Protein AF-A0A420TUE7-F1 (afdb_monomer)

Solvent-accessible surface area (backbone atoms only — not comparable to full-atom values): 9756 Å² total; per-residue (Å²): 129,81,58,68,68,64,50,58,63,51,54,77,46,73,88,48,86,61,52,74,48,80,44,69,58,71,71,56,60,65,50,55,80,76,44,85,92,69,89,77,83,68,47,74,48,80,44,64,56,75,90,49,35,54,60,53,35,47,59,29,46,78,71,77,43,79,91,75,79,46,69,68,76,64,91,94,63,83,37,68,61,58,79,58,90,77,56,94,92,49,82,73,63,50,49,92,51,47,53,51,50,73,68,56,46,51,53,46,53,50,49,54,50,50,50,53,52,52,53,56,58,74,76,63,71,80,94,65,83,88,74,80,85,84,76,82,62,80,83,75,72,72,78,78,81,81,131

pLDDT: mean 78.37, std 16.0, range [39.16, 94.88]

Nearest PDB structures (foldseek):
  6yc7-assembly1_B  TM=4.422E-01  e=2.304E+00  Corynebacterium glutamicum
  2xul-assembly2_F  TM=3.552E-01  e=5.311E+00  Synechococcus elongatus PCC 7942 = FACHB-805

Radius of gyration: 21.63 Å; Cα contacts (8 Å, |Δi|>4): 102; chains: 1; bounding box: 33×36×70 Å

Sequence (147 aa):
MIDLITAEKLDILDKTAIFTKAVVEARVLRQLSRTAKRSFEISVNIYGRELDARDIGQQLSDVGAFLQHPFYLEDGVEYLNPQFFHLEDRPRYMTHLVGMDDSKFQAKNFSDAVEATLASLDHGMPALAIDDLDIIVTDDLITPLRE

Mean predicted aligned error: 12.94 Å

Foldseek 3Di:
DPDPLVVVLCVLCVPPPKDKDKADDPVVVVVPVVDPDDDDDIDIDIDDDPVCQLVNQVSSVVSVHADDAALDDDPPDWDAGNVDDDDPPDDRTPRVCHNDDPVRVVVVVVVVVVVVVVVVVVPDDPDDDDDDDPPDDPVPPDPDDDD

Structure (mmCIF, N/CA/C/O backbone):
data_AF-A0A420TUE7-F1
#
_entry.id   AF-A0A420TUE7-F1
#
loop_
_atom_site.group_PDB
_atom_site.id
_atom_site.type_symbol
_atom_site.label_atom_id
_atom_site.label_alt_id
_atom_site.label_comp_id
_atom_site.label_asym_id
_atom_site.label_entity_id
_atom_site.label_seq_id
_atom_site.pdbx_PDB_ins_code
_atom_site.Cartn_x
_atom_site.Cartn_y
_atom_site.Cartn_z
_atom_site.occupancy
_atom_site.B_iso_or_equiv
_atom_site.auth_seq_id
_atom_site.auth_comp_id
_atom_site.auth_asym_id
_atom_site.auth_atom_id
_atom_site.pdbx_PDB_model_num
ATOM 1 N N . MET A 1 1 ? -9.391 -5.746 18.065 1.00 68.00 1 MET A N 1
ATOM 2 C CA . MET A 1 1 ? -9.071 -6.941 17.265 1.00 68.00 1 MET A CA 1
ATOM 3 C C . MET A 1 1 ? -9.308 -6.552 15.822 1.00 68.00 1 MET A C 1
ATOM 5 O O . MET A 1 1 ? -10.349 -5.952 15.571 1.00 68.00 1 MET A O 1
ATOM 9 N N . ILE A 1 2 ? -8.323 -6.770 14.949 1.00 83.44 2 ILE A N 1
ATOM 10 C CA . ILE A 1 2 ? -8.500 -6.642 13.496 1.00 83.44 2 ILE A CA 1
ATOM 11 C C . ILE A 1 2 ? -9.544 -7.670 13.038 1.00 83.44 2 ILE A C 1
ATOM 13 O O . ILE A 1 2 ? -9.759 -8.668 13.732 1.00 83.44 2 ILE A O 1
ATOM 17 N N . ASP A 1 3 ? -10.260 -7.392 11.954 1.00 88.56 3 ASP A N 1
ATOM 18 C CA . ASP A 1 3 ? -11.230 -8.345 11.430 1.00 88.56 3 ASP A CA 1
ATOM 19 C C . ASP A 1 3 ? -10.532 -9.635 10.964 1.00 88.56 3 ASP A C 1
ATOM 21 O O . ASP 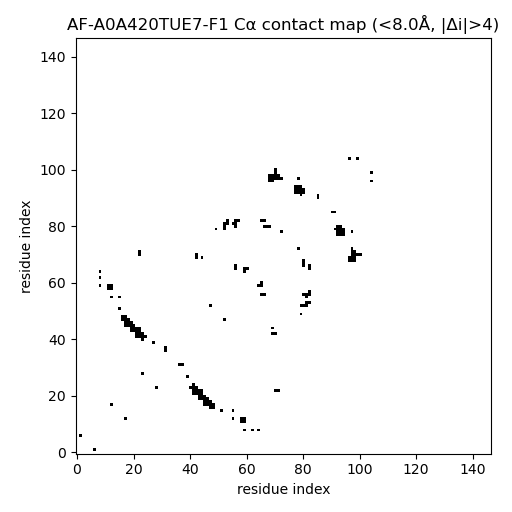A 1 3 ? -9.358 -9.635 10.588 1.00 88.56 3 ASP A O 1
ATOM 25 N N . LEU A 1 4 ? -11.263 -10.749 11.033 1.00 89.38 4 LEU A N 1
ATOM 26 C CA . LEU A 1 4 ? -10.717 -12.073 10.739 1.00 89.38 4 LEU A CA 1
ATOM 27 C C . LEU A 1 4 ? -10.220 -12.179 9.290 1.00 89.38 4 LEU A C 1
ATOM 29 O O . LEU A 1 4 ? -9.195 -12.803 9.052 1.00 89.38 4 LEU A O 1
ATOM 33 N N . ILE A 1 5 ? -10.900 -11.517 8.349 1.00 89.06 5 ILE A N 1
ATOM 34 C CA . ILE A 1 5 ? -10.568 -11.581 6.922 1.00 89.06 5 ILE A CA 1
ATOM 35 C C . ILE A 1 5 ? -9.207 -10.927 6.676 1.00 89.06 5 ILE A C 1
ATOM 37 O O . ILE A 1 5 ? -8.355 -11.500 5.998 1.00 89.06 5 ILE A O 1
ATOM 41 N N . THR A 1 6 ? -8.970 -9.742 7.242 1.00 89.44 6 THR A N 1
ATOM 42 C CA . THR A 1 6 ? -7.670 -9.077 7.109 1.00 89.44 6 THR A CA 1
ATOM 43 C C . THR A 1 6 ? -6.568 -9.853 7.829 1.00 89.44 6 THR A C 1
ATOM 45 O O . THR A 1 6 ? -5.456 -9.934 7.314 1.00 89.44 6 THR A O 1
ATOM 48 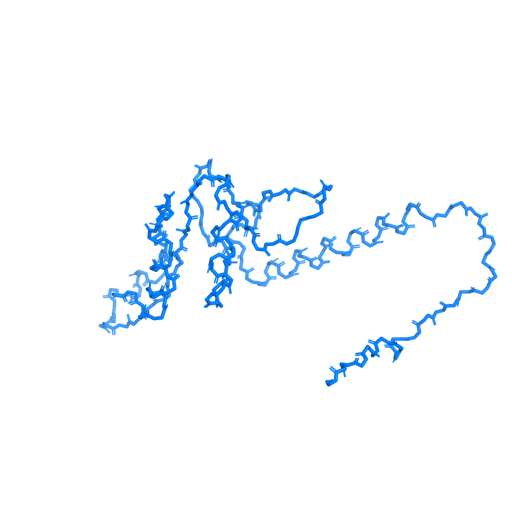N N . ALA A 1 7 ? -6.857 -10.468 8.980 1.00 90.75 7 ALA A N 1
ATOM 49 C CA . ALA A 1 7 ? -5.885 -11.306 9.684 1.00 90.75 7 ALA A CA 1
ATOM 50 C C . ALA A 1 7 ? -5.467 -12.536 8.857 1.00 90.75 7 ALA A C 1
ATOM 52 O O . ALA A 1 7 ? -4.274 -12.767 8.685 1.00 90.75 7 ALA A O 1
ATOM 53 N N . GLU A 1 8 ? -6.426 -13.271 8.288 1.00 91.38 8 GLU A N 1
ATOM 54 C CA . GLU A 1 8 ? -6.163 -14.429 7.416 1.00 91.38 8 GLU A CA 1
ATOM 55 C C . GLU A 1 8 ? -5.343 -14.038 6.180 1.00 91.38 8 GLU A C 1
ATOM 57 O O . GLU A 1 8 ? -4.411 -14.742 5.795 1.00 91.38 8 GLU A O 1
ATOM 62 N N . LYS A 1 9 ? -5.634 -12.876 5.584 1.00 91.00 9 LYS A N 1
ATOM 63 C CA . LYS A 1 9 ? -4.868 -12.350 4.443 1.00 91.00 9 LYS A CA 1
ATOM 64 C C . LYS A 1 9 ? -3.444 -11.933 4.799 1.00 91.00 9 LYS A C 1
ATOM 66 O O . LYS A 1 9 ? -2.605 -11.899 3.909 1.00 91.00 9 LYS A O 1
ATOM 71 N N . LEU A 1 10 ? -3.161 -11.583 6.052 1.00 90.88 10 LEU A N 1
ATOM 72 C CA . LEU A 1 10 ? -1.806 -11.247 6.500 1.00 90.88 10 LEU A CA 1
ATOM 73 C C . LEU A 1 10 ? -1.005 -12.489 6.910 1.00 90.88 10 LEU A C 1
ATOM 75 O O . LEU A 1 10 ? 0.216 -12.476 6.778 1.00 90.88 10 LEU A O 1
ATOM 79 N N . ASP A 1 11 ? -1.673 -13.558 7.348 1.00 92.56 11 ASP A N 1
ATOM 80 C CA . ASP A 1 11 ? -1.043 -14.817 7.782 1.00 92.56 11 ASP A CA 1
ATOM 81 C C . ASP A 1 11 ? -0.214 -15.481 6.671 1.00 92.56 11 ASP A C 1
ATOM 83 O O . ASP A 1 11 ? 0.838 -16.067 6.915 1.00 92.56 11 ASP A O 1
ATOM 87 N N . ILE A 1 12 ? -0.617 -15.294 5.412 1.00 91.88 12 ILE A N 1
ATOM 88 C CA . ILE A 1 12 ? 0.135 -15.776 4.244 1.00 91.88 12 ILE A CA 1
ATOM 89 C C . ILE A 1 12 ? 1.567 -15.225 4.180 1.00 91.88 12 ILE A C 1
ATOM 91 O O . ILE A 1 12 ? 2.438 -15.863 3.593 1.00 91.88 12 ILE A O 1
ATOM 95 N N . LEU A 1 13 ? 1.826 -14.071 4.806 1.00 91.56 13 LEU A N 1
ATOM 96 C CA . LEU A 1 13 ? 3.136 -13.426 4.825 1.00 91.56 13 LEU A CA 1
ATOM 97 C C . LEU A 1 13 ? 4.027 -13.885 5.987 1.00 91.56 13 LEU A C 1
ATOM 99 O O . LEU A 1 13 ? 5.171 -13.441 6.047 1.00 91.56 13 LEU A O 1
ATOM 103 N N . ASP A 1 14 ? 3.573 -14.788 6.864 1.00 86.00 14 ASP A N 1
ATOM 104 C CA . ASP A 1 14 ? 4.311 -15.235 8.063 1.00 86.00 14 ASP A CA 1
ATOM 105 C C . ASP A 1 14 ? 5.688 -15.853 7.740 1.00 86.00 14 ASP A C 1
ATOM 107 O O . ASP A 1 14 ? 6.638 -15.779 8.516 1.00 86.00 14 ASP A O 1
ATOM 111 N N . LYS A 1 15 ? 5.841 -16.416 6.535 1.00 83.12 15 LYS A N 1
ATOM 112 C CA . LYS A 1 15 ? 7.114 -16.987 6.058 1.00 83.12 15 LYS A CA 1
ATOM 113 C C . LYS A 1 15 ? 8.066 -15.958 5.448 1.00 83.12 15 LYS A C 1
ATOM 115 O O . LYS A 1 15 ? 9.209 -16.301 5.144 1.00 83.12 15 LYS A O 1
ATOM 120 N N . THR A 1 16 ? 7.612 -1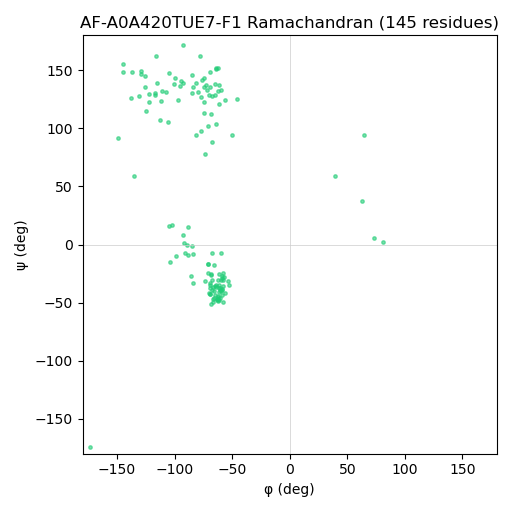4.725 5.245 1.00 87.12 16 THR A N 1
ATOM 121 C CA . THR A 1 16 ? 8.414 -13.640 4.676 1.00 87.12 16 THR A CA 1
ATOM 122 C C . THR A 1 16 ? 8.906 -12.736 5.801 1.00 87.12 16 THR A C 1
ATOM 124 O O . THR A 1 16 ? 8.166 -12.414 6.723 1.00 87.12 16 THR A O 1
ATOM 127 N N . ALA A 1 17 ? 10.164 -12.298 5.734 1.00 89.50 17 ALA A N 1
ATOM 128 C CA . ALA A 1 17 ? 10.736 -11.392 6.727 1.00 89.50 17 ALA A CA 1
ATOM 129 C C . ALA A 1 17 ? 10.176 -9.965 6.561 1.00 89.50 17 ALA A C 1
ATOM 131 O O . ALA A 1 17 ? 10.835 -9.083 6.007 1.00 89.50 17 ALA A O 1
ATOM 132 N N . ILE A 1 18 ? 8.949 -9.755 7.035 1.00 92.12 18 ILE A N 1
ATOM 133 C CA . ILE A 1 18 ? 8.252 -8.470 7.036 1.00 92.12 18 ILE A CA 1
ATOM 134 C C . ILE A 1 18 ? 7.989 -7.984 8.459 1.00 92.12 18 ILE A C 1
ATOM 136 O O . ILE A 1 18 ? 7.989 -8.753 9.420 1.00 92.12 18 ILE A O 1
ATOM 140 N N . PHE A 1 19 ? 7.701 -6.695 8.592 1.00 91.38 19 PHE A N 1
ATOM 141 C CA . PHE A 1 19 ? 7.057 -6.159 9.782 1.00 91.38 19 PHE A CA 1
ATOM 142 C C . PHE A 1 19 ? 5.853 -5.309 9.386 1.00 91.38 19 PHE A C 1
ATOM 144 O O . PHE A 1 19 ? 5.845 -4.652 8.346 1.00 91.38 19 PHE A O 1
ATOM 151 N N . THR A 1 20 ? 4.819 -5.320 10.223 1.00 91.88 20 THR A N 1
ATOM 152 C CA . THR A 1 20 ? 3.584 -4.570 9.977 1.00 91.88 20 THR A CA 1
ATOM 153 C C . THR A 1 20 ? 3.388 -3.485 11.022 1.00 91.88 20 THR A C 1
ATOM 155 O O . THR A 1 20 ? 3.568 -3.739 12.215 1.00 91.88 20 THR A O 1
ATOM 158 N N . LYS A 1 21 ? 2.940 -2.300 10.603 1.00 92.00 21 LYS A N 1
ATOM 159 C CA . LYS A 1 21 ? 2.569 -1.207 11.508 1.00 92.00 21 LYS A CA 1
ATOM 160 C C . LYS A 1 21 ? 1.126 -0.788 11.275 1.00 92.00 21 LYS A C 1
ATOM 162 O O . LYS A 1 21 ? 0.764 -0.381 10.175 1.00 92.00 21 LYS A O 1
ATOM 167 N N . ALA A 1 22 ? 0.317 -0.841 12.329 1.00 91.50 22 ALA A N 1
ATOM 168 C CA . ALA A 1 22 ? -1.030 -0.289 12.302 1.00 91.50 22 ALA A CA 1
ATOM 169 C C . ALA A 1 22 ? -0.986 1.234 12.500 1.00 91.50 22 ALA A C 1
ATOM 171 O O . ALA A 1 22 ? -0.362 1.739 13.435 1.00 91.50 22 ALA A O 1
ATOM 172 N N . VAL A 1 23 ? -1.681 1.956 11.632 1.00 89.75 23 VAL A N 1
ATOM 173 C CA . VAL A 1 23 ? -1.848 3.406 11.658 1.00 89.75 23 VAL A CA 1
ATOM 174 C C . VAL A 1 23 ? -3.326 3.706 11.866 1.00 89.75 23 VAL A C 1
ATOM 176 O O . VAL A 1 23 ? -4.191 3.181 11.165 1.00 89.75 23 VAL A O 1
ATOM 179 N N . VAL A 1 24 ? -3.608 4.574 12.834 1.00 88.81 24 VAL A N 1
ATOM 180 C CA . VAL A 1 24 ? -4.960 5.034 13.155 1.00 88.81 24 VAL A CA 1
ATOM 181 C C . VAL A 1 24 ? -4.973 6.547 13.113 1.00 88.81 24 VAL A C 1
ATOM 183 O O . VAL A 1 24 ? -4.092 7.208 13.662 1.00 88.81 24 VAL A O 1
ATOM 186 N N . GLU A 1 25 ? -5.996 7.110 12.492 1.00 85.44 25 GLU A N 1
ATOM 187 C CA . GLU A 1 25 ? -6.121 8.551 12.408 1.00 85.44 25 GLU A CA 1
ATOM 188 C C . GLU A 1 25 ? -6.518 9.169 13.758 1.00 85.44 25 GLU A C 1
ATOM 190 O O . GLU A 1 25 ? -7.426 8.703 14.450 1.00 85.44 25 GLU A O 1
ATOM 195 N N . ALA A 1 26 ? -5.892 10.288 14.130 1.00 84.38 26 ALA A N 1
ATOM 196 C CA . ALA A 1 26 ? -6.130 10.931 15.425 1.00 84.38 26 ALA A CA 1
ATOM 197 C C . ALA A 1 26 ? -7.602 11.336 15.656 1.00 84.38 26 ALA A C 1
ATOM 199 O O . ALA A 1 26 ? -8.069 11.372 16.800 1.00 84.38 26 ALA A O 1
ATOM 200 N N . ARG A 1 27 ? -8.364 11.632 14.588 1.00 83.12 27 ARG A N 1
ATOM 201 C CA . ARG A 1 27 ? -9.803 11.937 14.696 1.00 83.12 27 ARG A CA 1
ATOM 202 C C . ARG A 1 27 ? -10.611 10.745 15.212 1.00 83.12 27 ARG A C 1
ATOM 204 O O . ARG A 1 27 ? -11.500 10.950 16.035 1.00 83.12 27 ARG A O 1
ATOM 211 N N . VAL A 1 28 ? -10.238 9.530 14.814 1.00 82.75 28 VAL A N 1
ATOM 212 C CA . VAL A 1 28 ? -10.859 8.282 15.268 1.00 82.75 28 VAL A CA 1
ATOM 213 C C . VAL A 1 28 ? -10.600 8.085 16.762 1.00 82.75 28 VAL A C 1
ATOM 215 O O . VAL A 1 28 ? -11.536 7.869 17.528 1.00 82.75 28 VAL A O 1
ATOM 218 N N . LEU A 1 29 ? -9.357 8.285 17.217 1.00 80.62 29 LEU A N 1
ATOM 219 C CA . LEU A 1 29 ? -8.996 8.155 18.637 1.00 80.62 29 LEU A CA 1
ATOM 220 C C . LEU A 1 29 ? -9.803 9.097 19.546 1.00 80.62 29 LEU A C 1
ATOM 222 O O . LEU A 1 29 ? -10.239 8.702 20.628 1.00 80.62 29 LEU A O 1
ATOM 226 N N . ARG A 1 30 ? -10.067 10.330 19.093 1.00 80.06 30 ARG A N 1
ATOM 227 C CA . ARG A 1 30 ? -10.894 11.304 19.832 1.00 80.06 30 ARG A CA 1
ATOM 228 C C . ARG A 1 30 ? -12.371 10.914 19.923 1.00 80.06 30 ARG A C 1
ATOM 230 O O . ARG A 1 30 ? -13.050 11.343 20.852 1.00 80.06 30 ARG A O 1
ATOM 237 N N . GLN A 1 31 ? -12.879 10.139 18.970 1.00 74.81 31 GLN A N 1
ATOM 238 C CA . GLN A 1 31 ? -14.266 9.662 18.964 1.00 74.81 31 GLN A CA 1
ATOM 239 C C . GLN A 1 31 ? -14.432 8.399 19.819 1.00 74.81 31 GLN A C 1
ATOM 241 O O . GLN A 1 31 ? -15.452 8.237 20.491 1.00 74.81 31 GLN A O 1
ATOM 246 N N . LEU A 1 32 ? -13.407 7.545 19.870 1.00 70.56 32 LEU A N 1
ATOM 247 C CA . LEU A 1 32 ? -13.407 6.322 20.678 1.00 70.56 32 LEU A CA 1
ATOM 248 C C . LEU A 1 32 ? -13.523 6.593 22.184 1.00 70.56 32 LEU A C 1
ATOM 250 O O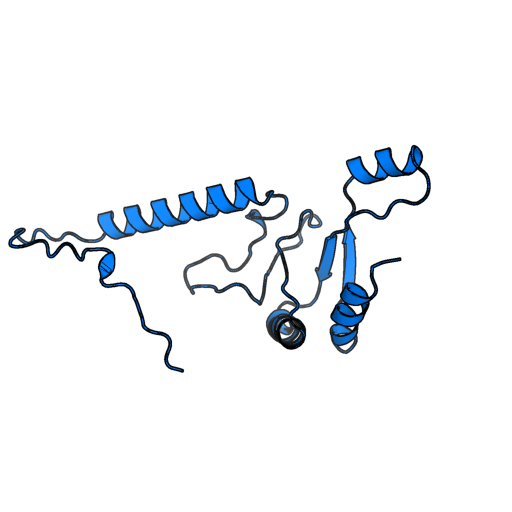 . LEU A 1 32 ? -14.130 5.799 22.896 1.00 70.56 32 LEU A O 1
ATOM 254 N N . SER A 1 33 ? -13.018 7.728 22.678 1.00 64.50 33 SER A N 1
ATOM 255 C CA . SER A 1 33 ? -13.157 8.099 24.095 1.00 64.50 33 SER A CA 1
ATOM 256 C C . SER A 1 33 ? -14.586 8.491 24.499 1.00 64.50 33 SER A C 1
ATOM 258 O O . SER A 1 33 ? -14.897 8.510 25.688 1.00 64.50 33 SER A O 1
ATOM 260 N N . ARG A 1 34 ? -15.465 8.799 23.531 1.00 64.75 34 ARG A N 1
ATOM 261 C CA . ARG A 1 34 ? -16.829 9.309 23.775 1.00 64.75 34 ARG A CA 1
ATOM 262 C C . ARG A 1 34 ? -17.932 8.274 23.569 1.00 64.75 34 ARG A C 1
ATOM 264 O O . ARG A 1 34 ? -19.056 8.504 24.005 1.00 64.75 34 ARG A O 1
ATOM 271 N N . THR A 1 35 ? -17.641 7.153 22.916 1.00 58.81 35 THR A N 1
ATOM 272 C CA . THR A 1 35 ? -18.644 6.140 22.555 1.00 58.81 35 THR A CA 1
ATOM 273 C C . THR A 1 35 ? -18.104 4.741 22.803 1.00 58.81 35 THR A C 1
ATOM 275 O O . THR A 1 35 ? -17.044 4.379 22.303 1.00 58.81 35 THR A O 1
ATOM 278 N N . ALA A 1 36 ? -18.844 3.940 23.572 1.00 62.50 36 ALA A N 1
ATOM 279 C CA . ALA A 1 36 ? -18.482 2.560 23.865 1.00 62.50 36 ALA A CA 1
ATOM 280 C C . ALA A 1 36 ? -18.419 1.693 22.588 1.00 62.50 36 ALA A C 1
ATOM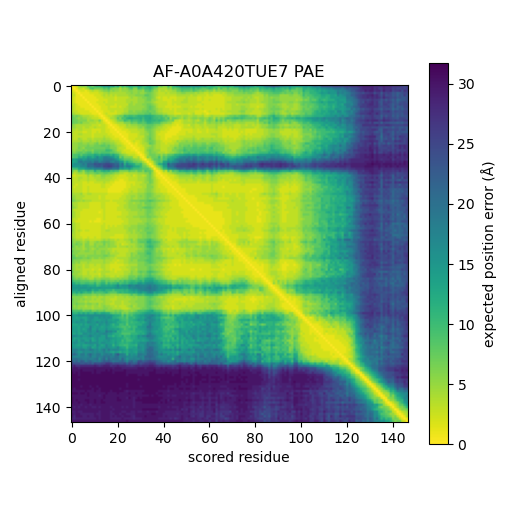 282 O O . ALA A 1 36 ? -19.308 1.764 21.742 1.00 62.50 36 ALA A O 1
ATOM 283 N N . LYS A 1 37 ? -17.374 0.852 22.503 1.00 68.44 37 LYS A N 1
ATOM 284 C CA . LYS A 1 37 ? -17.203 -0.329 21.626 1.00 68.44 37 LYS A CA 1
ATOM 285 C C . LYS A 1 37 ? -17.738 -0.194 20.185 1.00 68.44 37 LYS A C 1
ATOM 287 O O . LYS A 1 37 ? -18.551 -1.009 19.757 1.00 68.44 37 LYS A O 1
ATOM 292 N N . ARG A 1 38 ? -17.251 0.778 19.410 1.00 76.31 38 ARG A N 1
ATOM 293 C CA . ARG A 1 38 ? -17.405 0.761 17.942 1.00 76.31 38 ARG A CA 1
ATOM 294 C C . ARG A 1 38 ? -16.134 0.265 17.262 1.00 76.31 38 ARG A C 1
ATOM 296 O O . ARG A 1 38 ? -15.032 0.553 17.726 1.00 76.31 38 ARG A O 1
ATOM 303 N N . SER A 1 39 ? -16.310 -0.487 16.178 1.00 82.00 39 SER A N 1
ATOM 304 C CA . SER A 1 39 ? -15.242 -0.754 15.220 1.00 82.00 39 SER A CA 1
ATOM 305 C C . SER A 1 39 ? -14.820 0.551 14.552 1.00 82.00 39 SER A C 1
ATOM 307 O O . SER A 1 39 ? -15.604 1.497 14.442 1.00 82.00 39 SER A O 1
ATOM 309 N N . PHE A 1 40 ? -13.565 0.602 14.135 1.00 85.00 40 PHE A N 1
ATOM 310 C CA . PHE A 1 40 ? -13.000 1.733 13.424 1.00 85.00 40 PHE A CA 1
ATOM 311 C C . PHE A 1 40 ? -11.992 1.233 12.400 1.00 85.00 40 PHE A C 1
ATOM 313 O O . PHE A 1 40 ? -11.436 0.144 12.551 1.00 85.00 40 PHE A O 1
ATOM 320 N N . GLU A 1 41 ? -11.781 2.034 11.366 1.00 85.50 41 GLU A N 1
ATOM 321 C CA . GLU A 1 41 ? -10.840 1.724 10.300 1.00 85.50 41 GLU A CA 1
ATOM 322 C C . GLU A 1 41 ? -9.401 1.954 10.761 1.00 85.50 41 GLU A C 1
ATOM 324 O O . GLU A 1 41 ? -9.093 2.906 11.487 1.00 85.50 41 GLU A O 1
ATOM 329 N N . ILE A 1 42 ? -8.521 1.062 10.321 1.00 87.69 42 ILE A N 1
ATOM 330 C CA . ILE A 1 42 ? -7.078 1.153 10.508 1.00 87.69 42 ILE A CA 1
ATOM 331 C C . ILE A 1 42 ? -6.409 0.949 9.154 1.00 87.69 42 ILE A C 1
ATOM 333 O O . ILE A 1 42 ? -6.907 0.188 8.327 1.00 87.69 42 ILE A O 1
ATOM 337 N N . SER A 1 43 ? -5.260 1.582 8.949 1.00 89.50 43 SER A N 1
ATOM 338 C CA . SER A 1 43 ? -4.341 1.200 7.877 1.00 89.50 43 SER A CA 1
ATOM 339 C C . SER A 1 43 ? -3.291 0.266 8.460 1.00 89.50 43 SER A C 1
ATOM 341 O O . SER A 1 43 ? -2.777 0.528 9.546 1.00 89.50 43 SER A O 1
ATOM 343 N N . VAL A 1 44 ? -2.955 -0.815 7.763 1.00 91.50 44 VAL A N 1
ATOM 344 C CA . VAL A 1 44 ? -1.837 -1.691 8.133 1.00 91.50 44 VAL A CA 1
ATOM 345 C C . VAL A 1 44 ? -0.773 -1.555 7.059 1.00 91.50 44 VAL A C 1
ATOM 347 O O . VAL A 1 44 ? -0.938 -2.033 5.941 1.00 91.50 44 VAL A O 1
ATOM 350 N N . ASN A 1 45 ? 0.316 -0.881 7.401 1.00 93.06 45 ASN A N 1
ATOM 351 C CA . ASN A 1 45 ? 1.456 -0.729 6.514 1.00 93.06 45 ASN A CA 1
ATOM 352 C C . ASN A 1 45 ? 2.355 -1.961 6.634 1.00 93.06 45 ASN A C 1
ATOM 354 O O . ASN A 1 45 ? 2.644 -2.401 7.750 1.00 93.06 45 ASN A O 1
ATOM 358 N N . ILE A 1 46 ? 2.820 -2.478 5.499 1.00 93.50 46 ILE A N 1
ATOM 359 C CA . ILE A 1 46 ? 3.746 -3.611 5.420 1.00 93.50 46 ILE A CA 1
ATOM 360 C C . ILE A 1 46 ? 5.116 -3.086 5.011 1.00 93.50 46 ILE A C 1
ATOM 362 O O . ILE A 1 46 ? 5.234 -2.334 4.045 1.00 93.50 46 ILE A O 1
ATOM 366 N N . TYR A 1 47 ? 6.142 -3.498 5.743 1.00 93.06 47 TYR A N 1
ATOM 367 C CA . TYR A 1 47 ? 7.523 -3.111 5.514 1.00 93.06 47 TYR A CA 1
ATOM 368 C C . TYR A 1 47 ? 8.385 -4.360 5.374 1.00 93.06 47 TYR A C 1
ATOM 370 O O . TYR A 1 47 ? 8.167 -5.369 6.046 1.00 93.06 47 TYR A O 1
ATOM 378 N N . GLY A 1 48 ? 9.392 -4.279 4.518 1.00 92.50 48 GLY A N 1
ATOM 379 C CA . GLY A 1 48 ? 10.296 -5.380 4.231 1.00 92.50 48 GLY A CA 1
ATOM 380 C C . GLY A 1 48 ? 11.436 -4.915 3.341 1.00 92.50 48 GLY A C 1
ATOM 381 O O . GLY A 1 48 ? 11.571 -3.724 3.049 1.00 92.50 48 GLY A O 1
ATOM 382 N N . ARG A 1 49 ? 12.271 -5.856 2.906 1.00 93.31 49 ARG A N 1
ATOM 383 C CA . ARG A 1 49 ? 13.326 -5.555 1.937 1.00 93.31 49 ARG A CA 1
ATOM 384 C C . ARG A 1 49 ? 12.702 -5.381 0.561 1.00 93.31 49 ARG A C 1
ATOM 386 O O . ARG A 1 49 ? 11.818 -6.138 0.176 1.00 93.31 49 ARG A O 1
ATOM 393 N N . GLU A 1 50 ? 13.232 -4.447 -0.218 1.00 92.56 50 GLU A N 1
ATOM 394 C CA . GLU A 1 50 ? 12.750 -4.207 -1.580 1.00 92.56 50 GLU A CA 1
ATOM 395 C C . GLU A 1 50 ? 12.838 -5.454 -2.475 1.00 92.56 50 GLU A C 1
ATOM 397 O O . GLU A 1 50 ? 11.949 -5.701 -3.286 1.00 92.56 50 GLU A O 1
ATOM 402 N N . LEU A 1 51 ? 13.880 -6.271 -2.286 1.00 93.19 51 LEU A N 1
ATOM 403 C CA . LEU A 1 51 ? 14.078 -7.527 -3.016 1.00 93.19 51 LEU A CA 1
ATOM 404 C C . LEU A 1 51 ? 12.905 -8.503 -2.842 1.00 93.19 51 LEU A C 1
ATOM 406 O O . LEU A 1 51 ? 12.604 -9.252 -3.765 1.00 93.19 51 LEU A O 1
ATOM 410 N N . ASP A 1 52 ? 12.226 -8.457 -1.693 1.00 93.81 52 ASP A N 1
ATOM 411 C CA . ASP A 1 52 ? 11.098 -9.334 -1.374 1.00 93.81 52 ASP A CA 1
ATOM 412 C C . ASP A 1 52 ? 9.757 -8.738 -1.849 1.00 93.81 52 ASP A C 1
ATOM 414 O O . ASP A 1 52 ? 8.728 -9.412 -1.813 1.00 93.81 52 ASP A O 1
ATOM 418 N N . ALA A 1 53 ? 9.732 -7.476 -2.303 1.00 92.31 53 ALA A N 1
ATOM 419 C CA . ALA A 1 53 ? 8.493 -6.757 -2.594 1.00 92.31 53 ALA A CA 1
ATOM 420 C C . ALA A 1 53 ? 7.648 -7.471 -3.656 1.00 92.31 53 ALA A C 1
ATOM 422 O O . ALA A 1 53 ? 6.439 -7.609 -3.489 1.00 92.31 53 ALA A O 1
ATOM 423 N N . ARG A 1 54 ? 8.275 -7.964 -4.732 1.00 92.00 54 ARG A N 1
ATOM 424 C CA . ARG A 1 54 ? 7.563 -8.674 -5.804 1.00 92.00 54 ARG A CA 1
ATOM 425 C C . ARG A 1 54 ? 6.890 -9.946 -5.287 1.00 92.00 54 ARG A C 1
ATOM 427 O O . ARG A 1 54 ? 5.724 -10.175 -5.595 1.00 92.00 54 ARG A O 1
ATOM 434 N N . ASP A 1 55 ? 7.601 -10.723 -4.478 1.00 93.94 55 ASP A N 1
ATOM 435 C CA . ASP A 1 55 ? 7.094 -11.978 -3.922 1.00 93.94 55 ASP A CA 1
ATOM 436 C C . ASP A 1 55 ? 5.960 -11.719 -2.924 1.00 93.94 55 ASP A C 1
ATOM 438 O O . ASP A 1 55 ? 4.957 -12.428 -2.938 1.00 93.94 55 ASP A O 1
ATOM 442 N N . ILE A 1 56 ? 6.068 -10.666 -2.105 1.00 93.62 56 ILE A N 1
ATOM 443 C CA . ILE A 1 56 ? 4.993 -10.213 -1.206 1.00 93.62 56 ILE A CA 1
ATOM 444 C C . ILE A 1 56 ? 3.756 -9.804 -2.013 1.00 93.62 56 ILE A C 1
ATOM 446 O O . ILE A 1 56 ? 2.642 -10.226 -1.705 1.00 93.62 56 ILE A O 1
ATOM 450 N N . GLY A 1 57 ? 3.948 -9.000 -3.063 1.00 93.69 57 GLY A N 1
ATOM 451 C CA . GLY A 1 57 ? 2.866 -8.568 -3.945 1.00 93.69 57 GLY A CA 1
ATOM 452 C C . GLY A 1 57 ? 2.173 -9.744 -4.630 1.00 93.69 57 GLY A C 1
ATOM 453 O O . GLY A 1 57 ? 0.948 -9.742 -4.745 1.00 93.69 57 GLY A O 1
ATOM 454 N N . GLN A 1 58 ? 2.924 -10.774 -5.026 1.00 94.00 58 GLN A N 1
ATOM 455 C CA . GLN A 1 58 ? 2.358 -11.984 -5.618 1.00 94.00 58 GLN A CA 1
ATOM 456 C C . GLN A 1 58 ? 1.553 -12.787 -4.592 1.00 94.00 58 GLN A C 1
ATOM 458 O O . GLN A 1 58 ? 0.383 -13.065 -4.838 1.00 94.00 58 GLN A O 1
ATOM 463 N N . GLN A 1 59 ? 2.130 -13.074 -3.422 1.00 94.88 59 GLN A N 1
ATOM 464 C CA . GLN A 1 59 ? 1.456 -13.829 -2.359 1.00 94.88 59 GLN A CA 1
ATOM 465 C C . GLN A 1 59 ? 0.131 -13.172 -1.939 1.00 94.88 59 GLN A C 1
ATOM 467 O O . GLN A 1 59 ? -0.879 -13.854 -1.772 1.00 94.88 59 GLN A O 1
ATOM 472 N N . LEU A 1 60 ? 0.106 -11.841 -1.813 1.00 94.50 60 LEU A N 1
ATOM 473 C CA . LEU A 1 60 ? -1.123 -11.098 -1.523 1.00 94.50 60 LEU A CA 1
ATOM 474 C C . LEU A 1 60 ? -2.144 -11.213 -2.664 1.00 94.50 60 LEU A C 1
ATOM 476 O O . LEU A 1 60 ? -3.327 -11.447 -2.410 1.00 94.50 60 LEU A O 1
ATOM 480 N N . SER A 1 61 ? -1.696 -11.099 -3.916 1.00 94.31 61 SER A N 1
ATOM 481 C CA . SER A 1 61 ? -2.569 -11.235 -5.093 1.00 94.31 61 SER A CA 1
ATOM 482 C C . SER A 1 61 ? -3.231 -12.613 -5.162 1.00 94.31 61 SER A C 1
ATOM 484 O O . SER A 1 61 ? -4.418 -12.697 -5.476 1.00 94.31 61 SER A O 1
ATOM 486 N N . ASP A 1 62 ? -2.500 -13.674 -4.805 1.00 94.50 62 ASP A N 1
ATOM 487 C CA . ASP A 1 62 ? -2.982 -15.062 -4.832 1.00 94.50 62 ASP A CA 1
ATOM 488 C C . ASP A 1 62 ? -4.178 -15.293 -3.891 1.00 94.50 62 ASP A C 1
ATOM 490 O O . ASP A 1 62 ? -5.014 -16.161 -4.143 1.00 94.50 62 ASP A O 1
ATOM 494 N N . VAL A 1 63 ? -4.309 -14.478 -2.837 1.00 94.62 63 VAL A N 1
ATOM 495 C CA . VAL A 1 63 ? -5.449 -14.496 -1.901 1.00 94.62 63 VAL A CA 1
ATOM 496 C C . VAL A 1 63 ? -6.424 -13.330 -2.100 1.00 94.62 63 VAL A C 1
ATOM 498 O O . VAL A 1 63 ? -7.245 -13.025 -1.227 1.00 94.62 63 VAL A O 1
ATOM 501 N N . GLY A 1 64 ? -6.350 -12.647 -3.245 1.00 92.88 64 GLY A N 1
ATOM 502 C CA . GLY A 1 64 ? -7.215 -11.509 -3.563 1.00 92.88 64 GLY A CA 1
ATOM 503 C C . GLY A 1 64 ? -7.029 -10.336 -2.595 1.00 92.88 64 GLY A C 1
ATOM 504 O O . GLY A 1 64 ? -8.004 -9.699 -2.176 1.00 9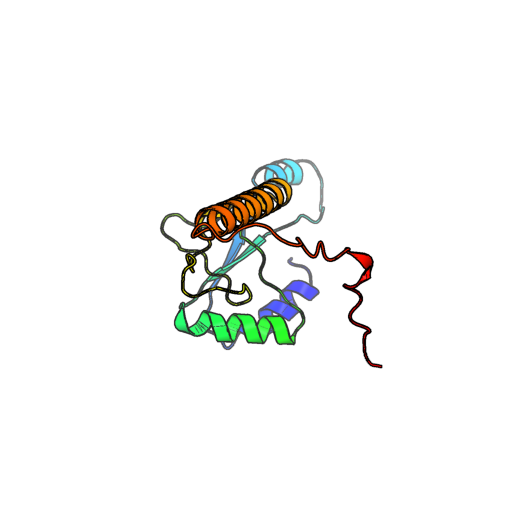2.88 64 GLY A O 1
ATOM 505 N N . ALA A 1 65 ? -5.795 -10.090 -2.161 1.00 92.44 65 ALA A N 1
ATOM 506 C CA . ALA A 1 65 ? -5.402 -8.948 -1.349 1.00 92.44 65 ALA A CA 1
ATOM 507 C C . ALA A 1 65 ? -4.522 -7.995 -2.171 1.00 92.44 65 ALA A C 1
ATOM 509 O O . ALA A 1 65 ? -3.567 -8.406 -2.828 1.00 92.44 65 ALA A O 1
ATOM 510 N N . PHE A 1 66 ? -4.838 -6.702 -2.118 1.00 92.12 66 PHE A N 1
ATOM 511 C CA . PHE A 1 66 ? -4.139 -5.681 -2.894 1.00 92.12 66 PHE A CA 1
ATOM 512 C C . PHE A 1 66 ? -3.736 -4.515 -1.999 1.00 92.12 66 PHE A C 1
ATOM 514 O O . PHE A 1 66 ? -4.567 -3.951 -1.282 1.00 92.12 66 PHE A O 1
ATOM 521 N N . LEU A 1 67 ? -2.455 -4.164 -2.049 1.00 91.19 67 LEU A N 1
ATOM 522 C CA . LEU A 1 67 ? -1.865 -3.063 -1.312 1.00 91.19 67 LEU A CA 1
ATOM 523 C C . LEU A 1 67 ? -2.410 -1.739 -1.838 1.00 91.19 67 LEU A C 1
ATOM 525 O O . LEU A 1 67 ? -2.347 -1.444 -3.031 1.00 91.19 67 LEU A O 1
ATOM 529 N N . GLN A 1 68 ? -2.913 -0.934 -0.910 1.00 87.62 68 GLN A N 1
ATOM 530 C CA . GLN A 1 68 ? -3.334 0.439 -1.158 1.00 87.62 68 GLN A CA 1
ATOM 531 C C . GLN A 1 68 ? -2.186 1.411 -0.861 1.00 87.62 68 GLN A C 1
ATOM 533 O O . GLN A 1 68 ? -1.145 1.026 -0.317 1.00 87.62 68 GLN A O 1
ATOM 538 N N . HIS A 1 69 ? -2.377 2.681 -1.215 1.00 85.50 69 HIS A N 1
ATOM 539 C CA . HIS A 1 69 ? -1.447 3.744 -0.848 1.00 85.50 69 HIS A CA 1
ATOM 540 C C . HIS A 1 69 ? -1.559 4.048 0.662 1.00 85.50 69 HIS A C 1
ATOM 542 O O . HIS A 1 69 ? -2.670 4.166 1.183 1.00 85.50 69 HIS A O 1
ATOM 548 N N . PRO A 1 70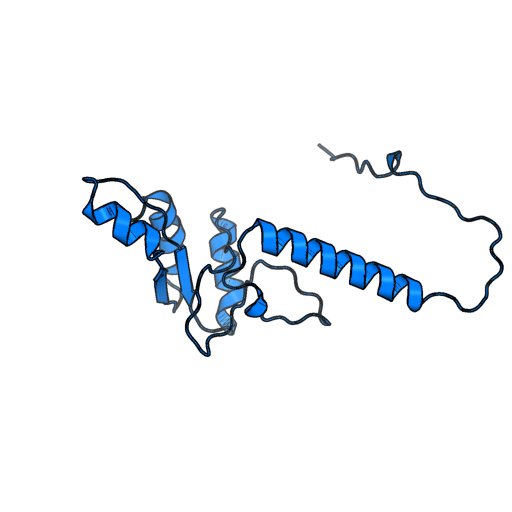 ? -0.439 4.162 1.401 1.00 87.38 70 PRO A N 1
ATOM 549 C CA . PRO A 1 70 ? -0.485 4.448 2.827 1.00 87.38 70 PRO A CA 1
ATOM 550 C C . PRO A 1 70 ? -1.066 5.833 3.120 1.00 87.38 70 PRO A C 1
ATOM 552 O O . PRO A 1 70 ? -0.677 6.832 2.514 1.00 87.38 70 PRO A O 1
ATOM 555 N N . PHE A 1 71 ? -1.915 5.920 4.144 1.00 83.81 71 PHE A N 1
ATOM 556 C CA . PHE A 1 71 ? -2.344 7.211 4.697 1.00 83.81 71 PHE A CA 1
ATOM 557 C C . PHE A 1 71 ? -1.192 7.959 5.390 1.00 83.81 71 PHE A C 1
ATOM 559 O O . PHE A 1 71 ? -1.157 9.185 5.440 1.00 83.81 71 PHE A O 1
ATOM 566 N N . TYR A 1 72 ? -0.244 7.211 5.946 1.00 88.62 72 TYR A N 1
ATOM 567 C CA . TYR A 1 72 ? 0.926 7.733 6.638 1.00 88.62 72 TYR A CA 1
ATOM 568 C C . TYR A 1 72 ? 2.111 6.814 6.379 1.00 88.62 72 TYR A C 1
ATOM 570 O O . TYR A 1 72 ? 1.942 5.597 6.281 1.00 88.62 72 TYR A O 1
ATOM 578 N N . LEU A 1 73 ? 3.302 7.394 6.342 1.00 88.62 73 LEU A N 1
ATOM 579 C CA . LEU A 1 73 ? 4.571 6.692 6.268 1.00 88.62 73 LEU A CA 1
ATOM 580 C C . LEU A 1 73 ? 5.553 7.371 7.229 1.00 88.62 73 LEU A C 1
ATOM 582 O O . LEU A 1 73 ? 5.435 8.566 7.486 1.00 88.62 73 LEU A O 1
ATOM 586 N N . GLU A 1 74 ? 6.478 6.601 7.797 1.00 88.25 74 GLU A N 1
ATOM 587 C CA . GLU A 1 74 ? 7.517 7.154 8.669 1.00 88.25 74 GLU A CA 1
ATOM 588 C C . GLU A 1 74 ? 8.509 7.997 7.863 1.00 88.25 74 GLU A C 1
ATOM 590 O O . GLU A 1 74 ? 8.790 7.699 6.700 1.00 88.25 74 GLU A O 1
ATOM 595 N N . ASP A 1 75 ? 9.057 9.034 8.496 1.00 87.19 75 ASP A N 1
ATOM 596 C CA . ASP A 1 75 ? 10.036 9.908 7.858 1.00 87.19 75 ASP A CA 1
ATOM 597 C C . ASP A 1 75 ? 11.268 9.108 7.410 1.00 87.19 75 ASP A C 1
ATOM 599 O O . ASP A 1 75 ? 11.832 8.318 8.167 1.00 87.19 75 ASP A O 1
ATOM 603 N N . GLY A 1 76 ? 11.696 9.335 6.167 1.00 88.31 76 GLY A N 1
ATOM 604 C CA . GLY A 1 76 ? 12.853 8.658 5.578 1.00 88.31 76 GLY A CA 1
ATOM 605 C C . GLY A 1 76 ? 12.578 7.250 5.046 1.00 88.31 76 GLY A C 1
ATOM 606 O O . GLY A 1 76 ? 13.508 6.618 4.550 1.00 88.31 76 GLY A O 1
ATOM 607 N N . VAL A 1 77 ? 11.336 6.760 5.109 1.00 91.12 77 VAL A N 1
ATOM 608 C CA . VAL A 1 77 ? 10.942 5.505 4.456 1.00 91.12 77 VAL A CA 1
ATOM 609 C C . VAL A 1 77 ? 10.390 5.792 3.062 1.00 91.12 77 VAL A C 1
ATOM 611 O O . VAL A 1 77 ? 9.634 6.741 2.859 1.00 91.12 77 VAL A O 1
ATOM 614 N N . GLU A 1 78 ? 10.749 4.953 2.094 1.00 92.06 78 GLU A N 1
ATOM 615 C CA . GLU A 1 78 ? 10.205 5.008 0.739 1.00 92.06 78 GLU A CA 1
ATOM 616 C C . GLU A 1 78 ? 9.027 4.045 0.584 1.00 92.06 78 GLU A C 1
ATOM 618 O O . GLU A 1 78 ? 9.036 2.929 1.108 1.00 92.06 78 GLU A O 1
ATOM 623 N N . TYR A 1 79 ? 7.995 4.475 -0.142 1.00 92.12 79 TYR A N 1
ATOM 624 C CA . TYR A 1 79 ? 6.856 3.622 -0.463 1.00 92.12 79 TYR A CA 1
ATOM 625 C C . TYR A 1 79 ? 7.025 3.008 -1.849 1.00 92.12 79 TYR A C 1
ATOM 627 O O . TYR A 1 79 ? 7.148 3.718 -2.848 1.00 92.12 79 TYR A O 1
ATOM 635 N N . LEU A 1 80 ? 6.967 1.680 -1.897 1.00 91.94 80 LEU A N 1
ATOM 636 C CA . LEU A 1 80 ? 6.914 0.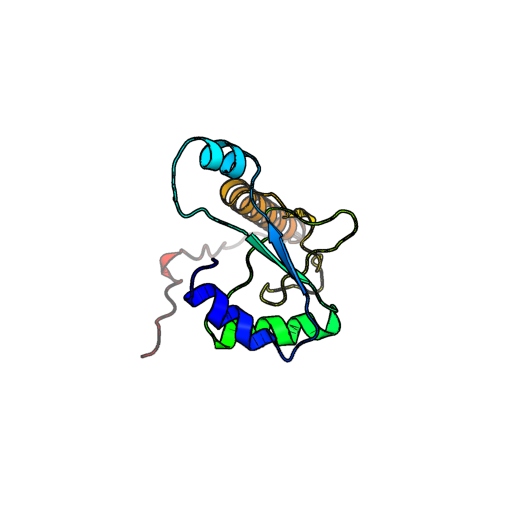886 -3.115 1.00 91.94 80 LEU A CA 1
ATOM 637 C C . LEU A 1 80 ? 5.656 0.019 -3.085 1.00 91.94 80 LEU A C 1
ATOM 639 O O . LEU A 1 80 ? 5.433 -0.710 -2.117 1.00 91.94 80 LEU A O 1
ATOM 643 N N . ASN A 1 81 ? 4.869 0.050 -4.160 1.00 92.50 81 ASN A N 1
ATOM 644 C CA . ASN A 1 81 ? 3.767 -0.886 -4.345 1.00 92.50 81 ASN A CA 1
ATOM 645 C C . ASN A 1 81 ? 4.140 -1.935 -5.406 1.00 92.50 81 ASN A C 1
ATOM 647 O O . ASN A 1 81 ? 4.121 -1.619 -6.594 1.00 92.50 81 ASN A O 1
ATOM 651 N N . PRO A 1 82 ? 4.458 -3.185 -5.028 1.00 91.88 82 PRO A N 1
ATOM 652 C CA . PRO A 1 82 ? 4.864 -4.219 -5.982 1.00 91.88 82 PRO A CA 1
ATOM 653 C C . PRO A 1 82 ? 3.765 -4.636 -6.967 1.00 91.88 82 PRO A C 1
ATOM 655 O O . PRO A 1 82 ? 4.074 -5.247 -7.986 1.00 91.88 82 PRO A O 1
ATOM 658 N N . GLN A 1 83 ? 2.500 -4.328 -6.673 1.00 91.00 83 GLN A N 1
ATOM 659 C CA . GLN A 1 83 ? 1.358 -4.637 -7.538 1.00 91.00 83 GLN A CA 1
ATOM 660 C C . GLN A 1 83 ? 1.048 -3.496 -8.516 1.00 91.00 83 GLN A C 1
ATOM 662 O O . GLN A 1 83 ? 0.202 -3.651 -9.394 1.00 91.00 83 GLN A O 1
ATOM 667 N N . PHE A 1 84 ? 1.721 -2.350 -8.381 1.00 87.75 84 PHE A N 1
ATOM 668 C CA . PHE A 1 84 ? 1.567 -1.242 -9.309 1.00 87.75 84 PHE A CA 1
ATOM 669 C C . PHE A 1 84 ? 2.418 -1.470 -10.560 1.00 87.75 84 PHE A C 1
ATOM 671 O O . PHE A 1 84 ? 3.559 -1.939 -10.493 1.00 87.75 84 PHE A O 1
ATOM 678 N N . PHE A 1 85 ? 1.858 -1.143 -11.721 1.00 84.00 85 PHE A N 1
ATOM 679 C CA . PHE A 1 85 ? 2.581 -1.231 -12.981 1.00 84.00 85 PHE A CA 1
ATOM 680 C C . PHE A 1 85 ? 3.534 -0.040 -13.119 1.00 84.00 85 PHE A C 1
ATOM 682 O O . PHE A 1 85 ? 3.118 1.112 -13.011 1.00 84.00 85 PHE A O 1
ATOM 689 N N . HIS A 1 86 ? 4.809 -0.323 -13.380 1.00 79.69 86 HIS A N 1
ATOM 690 C CA . HIS A 1 86 ? 5.843 0.693 -13.548 1.00 79.69 86 HIS A CA 1
ATOM 691 C C . HIS A 1 86 ? 6.405 0.623 -14.967 1.00 79.69 86 HIS A C 1
ATOM 693 O O . HIS A 1 86 ? 6.813 -0.444 -15.423 1.00 79.69 86 HIS A O 1
ATOM 699 N N . LEU A 1 87 ? 6.444 1.769 -15.643 1.00 76.94 87 LEU A N 1
ATOM 700 C CA . LEU A 1 87 ? 7.213 1.958 -16.873 1.00 76.94 87 LEU A CA 1
ATOM 701 C C . LEU A 1 87 ? 8.656 2.317 -16.499 1.00 76.94 87 LEU A C 1
ATOM 703 O O . LEU A 1 87 ? 8.858 3.006 -15.500 1.00 76.94 87 LEU A O 1
ATOM 707 N N . GLU A 1 88 ? 9.639 1.886 -17.294 1.00 75.50 88 GLU A N 1
ATOM 708 C CA . GLU A 1 88 ? 11.073 2.078 -16.995 1.00 75.50 88 GLU A CA 1
ATOM 709 C C . GLU A 1 88 ? 11.461 3.557 -16.796 1.00 75.50 88 GLU A C 1
ATOM 711 O O . GLU A 1 88 ? 12.343 3.857 -15.995 1.00 75.50 88 GLU A O 1
ATOM 716 N N . ASP A 1 89 ? 10.732 4.484 -17.426 1.00 74.62 89 ASP A N 1
ATOM 717 C CA . ASP A 1 89 ? 10.993 5.929 -17.369 1.00 74.62 89 ASP A CA 1
ATOM 718 C C . ASP A 1 89 ? 10.240 6.667 -16.242 1.00 74.62 89 ASP A C 1
ATOM 720 O O . ASP A 1 89 ? 10.324 7.893 -16.124 1.00 74.62 89 ASP A O 1
ATOM 724 N N . ARG A 1 90 ? 9.453 5.960 -15.418 1.00 70.06 90 ARG A N 1
ATOM 725 C CA . ARG A 1 90 ? 8.654 6.558 -14.333 1.00 70.06 90 ARG A CA 1
ATOM 726 C C . ARG A 1 90 ? 9.294 6.288 -12.963 1.00 70.06 90 ARG A C 1
ATOM 728 O O . ARG A 1 90 ? 9.873 5.222 -12.753 1.00 70.06 90 ARG A O 1
ATOM 735 N N . PRO A 1 91 ? 9.154 7.210 -11.988 1.00 75.81 91 PRO A N 1
ATOM 736 C CA . PRO A 1 91 ? 9.619 6.971 -10.626 1.00 75.81 91 PRO A CA 1
ATOM 737 C C . PRO A 1 91 ? 8.989 5.704 -10.042 1.00 75.81 91 PRO A C 1
ATOM 739 O O . PRO A 1 91 ? 7.767 5.577 -9.984 1.00 75.81 91 PRO A O 1
ATOM 742 N N . ARG A 1 92 ? 9.837 4.777 -9.590 1.00 84.88 92 ARG A N 1
ATOM 743 C CA . ARG A 1 92 ? 9.407 3.509 -8.987 1.00 84.88 92 ARG A CA 1
ATOM 744 C C . ARG A 1 92 ? 8.847 3.691 -7.575 1.00 84.88 92 ARG A C 1
ATOM 746 O O . ARG A 1 92 ? 7.957 2.960 -7.156 1.00 84.88 92 ARG A O 1
ATOM 753 N N . TYR A 1 93 ? 9.362 4.675 -6.841 1.00 89.94 93 TYR A N 1
ATOM 754 C CA . TYR A 1 93 ? 8.857 5.002 -5.515 1.00 89.94 93 TYR A CA 1
ATOM 755 C C . TYR A 1 93 ? 7.666 5.952 -5.602 1.00 89.94 93 TYR A C 1
ATOM 757 O O . TYR A 1 93 ? 7.693 7.013 -6.230 1.00 89.94 93 TYR A O 1
ATOM 765 N N . MET A 1 94 ? 6.618 5.566 -4.893 1.00 88.06 94 MET A N 1
ATOM 766 C CA . MET A 1 94 ? 5.311 6.205 -4.866 1.00 88.06 94 MET A CA 1
ATOM 767 C C . MET A 1 94 ? 5.118 7.046 -3.596 1.00 88.06 94 MET A C 1
ATOM 769 O O . MET A 1 94 ? 3.997 7.412 -3.254 1.00 88.06 94 MET A O 1
ATOM 773 N N . THR A 1 95 ? 6.201 7.381 -2.885 1.00 89.75 95 THR A N 1
ATOM 774 C CA . THR A 1 95 ? 6.180 8.126 -1.609 1.00 89.75 95 THR A CA 1
ATOM 775 C C . THR A 1 95 ? 5.402 9.439 -1.697 1.00 89.75 95 THR A C 1
ATOM 777 O O . THR A 1 95 ? 4.737 9.839 -0.748 1.00 89.75 95 THR A O 1
ATOM 780 N N . HIS A 1 96 ? 5.407 10.081 -2.865 1.00 84.19 96 HIS A N 1
ATOM 781 C CA . HIS A 1 96 ? 4.672 11.317 -3.125 1.00 84.19 96 HIS A CA 1
ATOM 782 C C . HIS A 1 96 ? 3.136 11.164 -3.112 1.00 84.19 96 HIS A C 1
ATOM 784 O O . HIS A 1 96 ? 2.440 12.170 -3.240 1.00 84.19 96 HIS A O 1
ATOM 790 N N . LEU A 1 97 ? 2.611 9.938 -3.022 1.00 83.38 97 LEU A N 1
ATOM 791 C CA . LEU A 1 97 ? 1.178 9.628 -2.936 1.00 83.38 97 LEU A CA 1
ATOM 792 C C . LEU A 1 97 ? 0.710 9.372 -1.499 1.00 83.38 97 LEU A C 1
ATOM 794 O O . LEU A 1 97 ? -0.490 9.276 -1.251 1.00 83.38 97 LEU A O 1
ATOM 798 N N . VAL A 1 98 ? 1.636 9.262 -0.544 1.00 87.38 98 VAL A N 1
ATOM 799 C CA . VAL A 1 98 ? 1.302 9.011 0.862 1.00 87.38 98 VAL A CA 1
ATOM 800 C C . VAL A 1 98 ? 0.476 10.169 1.419 1.00 87.38 98 VAL A C 1
ATOM 802 O O . VAL A 1 98 ? 0.822 11.339 1.250 1.00 87.38 98 VAL A O 1
ATOM 805 N N . GLY A 1 99 ? -0.623 9.841 2.098 1.00 82.38 99 GLY A N 1
ATOM 806 C CA . GLY A 1 99 ? -1.519 10.830 2.706 1.00 82.38 99 GLY A CA 1
ATOM 807 C C . GLY A 1 99 ? -2.387 11.612 1.715 1.00 82.38 99 GLY A C 1
ATOM 808 O O . GLY A 1 99 ? -3.113 12.522 2.131 1.00 82.38 99 GLY A O 1
ATOM 809 N N . MET A 1 100 ? -2.354 11.271 0.423 1.00 79.25 100 MET A N 1
ATOM 810 C CA . MET A 1 100 ? -3.416 11.680 -0.493 1.00 79.25 100 MET A CA 1
ATOM 811 C C . MET A 1 100 ? -4.686 10.913 -0.137 1.00 79.25 100 MET A C 1
ATOM 813 O O . MET A 1 100 ? -4.645 9.721 0.137 1.00 79.25 100 MET A O 1
ATOM 817 N N . ASP A 1 101 ? -5.813 11.616 -0.101 1.00 72.81 101 ASP A N 1
ATOM 818 C CA . ASP A 1 101 ? -7.113 10.953 -0.114 1.00 72.81 101 ASP A CA 1
ATOM 819 C C . ASP A 1 101 ? -7.445 10.505 -1.549 1.00 72.81 101 ASP A C 1
ATOM 821 O O . ASP A 1 101 ? -6.862 11.015 -2.512 1.00 72.81 101 ASP A O 1
ATOM 825 N N . ASP A 1 102 ? -8.401 9.585 -1.703 1.00 68.31 102 ASP A N 1
ATOM 826 C CA . ASP A 1 102 ? -8.796 9.042 -3.012 1.00 68.31 102 ASP A CA 1
ATOM 827 C C . ASP A 1 102 ? -9.146 10.138 -4.030 1.00 68.31 102 ASP A C 1
ATOM 829 O O . ASP A 1 102 ? -8.845 10.011 -5.216 1.00 68.31 102 ASP A O 1
ATOM 833 N N . SER A 1 103 ? -9.738 11.249 -3.574 1.00 71.62 103 SER A N 1
ATOM 834 C CA . SER A 1 103 ? -10.124 12.360 -4.449 1.00 71.62 103 SER A CA 1
ATOM 835 C C . SER A 1 103 ? -8.909 13.106 -5.003 1.00 71.62 103 SER A C 1
ATOM 837 O O . SER A 1 103 ? -8.843 13.393 -6.200 1.00 71.62 103 SER A O 1
ATOM 839 N N . LYS A 1 104 ? -7.905 13.362 -4.159 1.00 73.94 104 LYS A N 1
ATOM 840 C CA . LYS A 1 104 ? -6.630 13.967 -4.563 1.00 73.94 104 LYS A CA 1
ATOM 841 C C . LYS A 1 104 ? -5.809 13.017 -5.418 1.00 73.94 104 LYS A C 1
ATOM 843 O O . LYS A 1 104 ? -5.182 13.473 -6.371 1.00 73.94 104 LYS A O 1
ATOM 848 N N . PHE A 1 105 ? -5.832 11.724 -5.106 1.00 70.94 105 PHE A N 1
ATOM 849 C CA . PHE A 1 105 ? -5.150 10.708 -5.898 1.00 70.94 105 PHE A CA 1
ATOM 850 C C . PHE A 1 105 ? -5.718 10.642 -7.320 1.00 70.94 105 PHE A C 1
ATOM 852 O O . PHE A 1 105 ? -4.965 10.723 -8.289 1.00 70.94 105 PHE A O 1
ATOM 859 N N . GLN A 1 106 ? -7.046 10.586 -7.460 1.00 72.00 106 GLN A N 1
ATOM 860 C CA . GLN A 1 106 ? -7.708 10.591 -8.767 1.00 72.00 106 GLN A CA 1
ATOM 861 C C . GLN A 1 106 ? -7.444 11.881 -9.547 1.00 72.00 106 GLN A C 1
ATOM 863 O O . GLN A 1 106 ? -7.103 11.817 -10.727 1.00 72.00 106 GLN A O 1
ATOM 868 N N . ALA A 1 107 ? -7.551 13.043 -8.896 1.00 75.25 107 ALA A N 1
ATOM 869 C CA . ALA A 1 107 ? -7.277 14.328 -9.535 1.00 75.25 107 ALA A CA 1
ATOM 870 C C . ALA A 1 107 ? -5.825 14.427 -10.026 1.00 75.25 107 ALA A C 1
ATOM 872 O O . ALA A 1 107 ? -5.582 14.907 -11.133 1.00 75.25 107 ALA A O 1
ATOM 873 N N . LYS A 1 108 ? -4.867 13.935 -9.232 1.00 76.06 108 LYS A N 1
ATOM 874 C CA . LYS A 1 108 ? -3.456 13.903 -9.614 1.00 76.06 108 LYS A CA 1
ATOM 875 C C . LYS A 1 108 ? -3.202 12.949 -10.777 1.00 76.06 108 LYS A C 1
ATOM 877 O O . LYS A 1 108 ? -2.614 13.372 -11.760 1.00 76.06 108 LYS A O 1
ATOM 882 N N . ASN A 1 109 ? -3.695 11.713 -10.716 1.00 74.12 109 ASN A N 1
ATOM 883 C CA . ASN A 1 109 ? -3.540 10.764 -11.823 1.00 74.12 109 ASN A CA 1
ATOM 884 C C . ASN A 1 109 ? -4.146 11.297 -13.123 1.00 74.12 109 ASN A C 1
ATOM 886 O O . ASN A 1 109 ? -3.565 11.120 -14.190 1.00 74.12 109 ASN A O 1
ATOM 890 N N . PHE A 1 110 ? -5.300 11.964 -13.037 1.00 74.31 110 PHE A N 1
ATOM 891 C CA . PHE A 1 110 ? -5.907 12.620 -14.188 1.00 74.31 110 PHE A CA 1
ATOM 892 C C . PHE A 1 110 ? -5.013 13.743 -14.727 1.00 74.31 110 PHE A C 1
ATOM 894 O O . PHE A 1 110 ? -4.754 13.789 -15.925 1.00 74.31 110 PHE A O 1
ATOM 901 N N . SER A 1 111 ? -4.497 14.607 -13.849 1.00 80.94 111 SER A N 1
ATOM 902 C CA . SER A 1 111 ? -3.563 15.675 -14.223 1.00 80.94 111 SER A CA 1
ATOM 903 C C . SER A 1 111 ? -2.307 15.127 -14.905 1.00 80.94 111 SER A C 1
ATOM 905 O O . SER A 1 111 ? -1.965 15.580 -15.994 1.00 80.94 111 SER A O 1
ATOM 907 N N . ASP A 1 112 ? -1.661 14.122 -14.313 1.00 81.00 112 ASP A N 1
ATOM 908 C CA . ASP A 1 112 ? -0.435 13.508 -14.835 1.00 81.00 112 ASP A CA 1
ATOM 909 C C . ASP A 1 112 ? -0.686 12.817 -16.191 1.00 81.00 112 ASP A C 1
ATOM 911 O O . ASP A 1 112 ? 0.183 12.811 -17.066 1.00 81.00 112 ASP A O 1
ATOM 915 N N . ALA A 1 113 ? -1.875 12.235 -16.388 1.00 76.38 113 ALA A N 1
ATOM 916 C CA . ALA A 1 113 ? -2.282 11.640 -17.660 1.00 76.38 113 ALA A CA 1
ATOM 917 C C . ALA A 1 113 ? -2.527 12.702 -18.744 1.00 76.38 113 ALA A C 1
ATOM 919 O O . ALA A 1 113 ? -2.105 12.521 -19.890 1.00 76.38 113 ALA A O 1
ATOM 920 N N . VAL A 1 114 ? -3.174 13.817 -18.390 1.00 80.44 114 VAL A N 1
ATOM 921 C CA . VAL A 1 114 ? -3.372 14.957 -19.298 1.00 80.44 114 VAL A CA 1
ATOM 922 C C . VAL A 1 114 ? -2.026 15.555 -19.697 1.00 80.44 114 VAL A C 1
ATOM 924 O O . VAL A 1 114 ? -1.783 15.743 -20.885 1.00 80.44 114 VAL A O 1
ATOM 927 N N . GLU A 1 115 ? -1.128 15.793 -18.742 1.00 82.25 115 GLU A N 1
ATOM 928 C CA . GLU A 1 115 ? 0.210 16.330 -19.009 1.00 82.25 115 GLU A CA 1
ATOM 929 C C . GLU A 1 115 ? 1.022 15.404 -19.921 1.00 82.25 115 GLU A C 1
ATOM 931 O O . GLU A 1 115 ? 1.577 15.860 -20.918 1.00 82.25 115 GLU A O 1
ATOM 936 N N . ALA A 1 116 ? 1.019 14.095 -19.652 1.00 79.94 116 ALA A N 1
ATOM 937 C CA . ALA A 1 116 ? 1.693 13.119 -20.507 1.00 79.94 116 ALA A CA 1
ATOM 938 C C . ALA A 1 116 ? 1.122 13.090 -21.935 1.00 79.94 116 ALA A C 1
ATOM 940 O O . ALA A 1 116 ? 1.876 12.948 -22.897 1.00 79.94 116 ALA A O 1
ATOM 941 N N . THR A 1 117 ? -0.196 13.249 -22.080 1.00 82.31 117 THR A N 1
ATOM 942 C CA . THR A 1 117 ? -0.858 13.313 -23.393 1.00 82.31 117 THR A CA 1
ATOM 943 C C . THR A 1 117 ? -0.501 14.601 -24.135 1.00 82.31 117 THR A C 1
ATOM 945 O O . THR A 1 117 ? -0.215 14.569 -25.326 1.00 82.31 117 THR A O 1
ATOM 948 N N . LEU A 1 118 ? -0.471 15.744 -23.449 1.00 81.25 118 LEU A N 1
ATOM 949 C CA . LEU A 1 118 ? -0.065 17.013 -24.057 1.00 81.25 118 LEU A CA 1
ATOM 950 C C . LEU A 1 118 ? 1.414 16.997 -24.465 1.00 81.25 118 LEU A C 1
ATOM 952 O O . LEU A 1 118 ? 1.749 17.459 -25.551 1.00 81.25 118 LEU A O 1
ATOM 956 N N . ALA A 1 119 ? 2.284 16.411 -23.640 1.00 75.38 119 ALA A N 1
ATOM 957 C CA . ALA A 1 119 ? 3.701 16.253 -23.955 1.00 75.38 119 ALA A CA 1
ATOM 958 C C . ALA A 1 119 ? 3.936 15.319 -25.156 1.00 75.38 119 ALA A C 1
ATOM 960 O O . ALA A 1 119 ? 4.826 15.572 -25.966 1.00 75.38 119 ALA A O 1
ATOM 961 N N . SER A 1 120 ? 3.131 14.260 -25.321 1.00 74.75 120 SER A N 1
ATOM 962 C CA . SER A 1 120 ? 3.250 13.378 -26.491 1.00 74.75 120 SER A CA 1
ATOM 963 C C . SER A 1 120 ? 2.809 14.061 -27.791 1.00 74.75 120 SER A C 1
ATOM 965 O O . SER A 1 120 ? 3.407 13.807 -28.836 1.00 74.75 120 SER A O 1
ATOM 967 N N . LEU A 1 121 ? 1.825 14.966 -27.725 1.00 77.56 121 LEU A N 1
ATOM 968 C CA . LEU A 1 121 ? 1.405 15.800 -28.857 1.00 77.56 121 LEU A CA 1
ATOM 969 C C . LEU A 1 121 ? 2.464 16.846 -29.239 1.00 77.56 121 LEU A C 1
ATOM 971 O O . LEU A 1 121 ? 2.641 17.131 -30.421 1.00 77.56 121 LEU A O 1
ATOM 975 N N . ASP A 1 122 ? 3.191 17.392 -28.263 1.00 71.06 122 ASP A N 1
ATOM 976 C CA . ASP A 1 122 ? 4.239 18.398 -28.496 1.00 71.06 122 ASP A CA 1
ATOM 977 C C . ASP A 1 122 ? 5.489 17.805 -29.183 1.00 71.06 122 ASP A C 1
ATOM 979 O O . ASP A 1 122 ? 6.217 18.489 -29.902 1.00 71.06 122 ASP A O 1
ATOM 983 N N . HIS A 1 123 ? 5.725 16.498 -29.032 1.00 58.69 123 HIS A N 1
ATOM 984 C CA . HIS A 1 123 ? 6.876 15.798 -29.617 1.00 58.69 123 HIS A CA 1
ATOM 985 C C . HIS A 1 123 ? 6.623 15.167 -30.996 1.00 58.69 123 HIS A C 1
ATOM 987 O O . HIS A 1 123 ? 7.489 14.458 -31.514 1.00 58.69 123 HIS A O 1
ATOM 993 N N . GLY A 1 124 ? 5.477 15.434 -31.625 1.00 53.09 124 GLY A N 1
ATOM 994 C CA . GLY A 1 124 ? 5.056 14.734 -32.834 1.00 53.09 124 GLY A CA 1
ATOM 995 C C . GLY A 1 124 ? 4.496 15.618 -33.937 1.00 53.09 124 GLY A C 1
ATOM 996 O O . GLY A 1 124 ? 3.385 15.351 -34.355 1.00 53.09 124 GLY A O 1
ATOM 997 N N . MET A 1 125 ? 5.251 16.599 -34.454 1.00 43.66 125 MET A N 1
ATOM 998 C CA . MET A 1 125 ? 5.036 17.124 -35.817 1.00 43.66 125 MET A CA 1
ATOM 999 C C . MET A 1 125 ? 6.349 17.618 -36.467 1.00 43.66 125 MET A C 1
ATOM 1001 O O . MET A 1 125 ? 6.677 18.803 -36.376 1.00 43.66 125 MET A O 1
ATOM 1005 N N . PRO A 1 126 ? 7.097 16.789 -37.224 1.00 43.03 126 PRO A N 1
ATOM 1006 C CA . PRO A 1 126 ? 7.684 17.300 -38.453 1.00 43.03 126 PRO A CA 1
ATOM 1007 C C . PRO A 1 126 ? 6.516 17.634 -39.383 1.00 43.03 126 PRO A C 1
ATOM 1009 O O . PRO A 1 126 ? 5.623 16.812 -39.559 1.00 43.03 126 PRO A O 1
ATOM 1012 N N . ALA A 1 127 ? 6.498 18.847 -39.933 1.00 42.81 127 ALA A N 1
ATOM 1013 C CA . ALA A 1 127 ? 5.456 19.331 -40.833 1.00 42.81 127 ALA A CA 1
ATOM 1014 C C . ALA A 1 127 ? 5.186 18.337 -41.978 1.00 42.81 127 ALA A C 1
ATOM 1016 O O . ALA A 1 127 ? 5.855 18.361 -43.009 1.00 42.81 127 ALA A O 1
ATOM 1017 N N . LEU A 1 128 ? 4.199 17.465 -41.798 1.00 39.16 128 LEU A N 1
ATOM 1018 C CA . LEU A 1 128 ? 3.587 16.695 -42.861 1.00 39.16 128 LEU A CA 1
ATOM 1019 C C . LEU A 1 128 ? 2.173 17.224 -43.007 1.00 39.16 128 LEU A C 1
ATOM 1021 O O . LEU A 1 128 ? 1.429 17.346 -42.034 1.00 39.16 128 LEU A O 1
ATOM 1025 N N . ALA A 1 129 ? 1.888 17.646 -44.234 1.00 39.72 129 ALA A N 1
ATOM 1026 C CA . ALA A 1 129 ? 0.609 18.160 -44.662 1.00 39.72 129 ALA A CA 1
ATOM 1027 C C . ALA A 1 129 ? -0.511 17.251 -44.148 1.00 39.72 129 ALA A C 1
ATOM 1029 O O . ALA A 1 129 ? -0.491 16.043 -44.370 1.00 39.72 129 ALA A O 1
ATOM 1030 N N . ILE A 1 130 ? -1.451 17.867 -43.437 1.00 42.81 130 ILE A N 1
ATOM 1031 C CA . ILE A 1 130 ? -2.726 17.267 -43.084 1.00 42.81 130 ILE A CA 1
ATOM 1032 C C . ILE A 1 130 ? -3.448 17.026 -44.408 1.00 42.81 130 ILE A C 1
ATOM 1034 O O . ILE A 1 130 ? -3.937 17.977 -45.014 1.00 42.81 130 ILE A O 1
ATOM 1038 N N . ASP A 1 131 ? -3.471 15.779 -44.857 1.00 46.19 131 ASP A N 1
ATOM 1039 C CA . ASP A 1 131 ? -4.530 15.276 -45.720 1.00 46.19 131 ASP A CA 1
ATOM 1040 C C . ASP A 1 131 ? -5.073 14.035 -45.006 1.00 46.19 131 ASP A C 1
ATOM 1042 O O . ASP A 1 131 ? -4.337 13.084 -44.746 1.00 46.19 131 ASP A O 1
ATOM 1046 N N . ASP A 1 132 ? -6.332 14.151 -44.590 1.00 45.53 132 ASP A N 1
ATOM 1047 C CA . ASP A 1 132 ? -7.164 13.175 -43.884 1.00 45.53 132 ASP A CA 1
ATOM 1048 C C . ASP A 1 132 ? -6.734 12.752 -42.464 1.00 45.53 132 ASP A C 1
ATOM 1050 O O . ASP A 1 132 ? -5.981 11.813 -42.213 1.00 45.53 132 ASP A O 1
ATOM 1054 N N . LEU A 1 133 ? -7.316 13.455 -41.487 1.00 41.41 133 LEU A N 1
ATOM 1055 C CA . LEU A 1 133 ? -7.371 13.032 -40.093 1.00 41.41 133 LEU A CA 1
ATOM 1056 C C . LEU A 1 133 ? -8.461 11.952 -39.954 1.00 41.41 133 LEU A C 1
ATOM 1058 O O . LEU A 1 133 ? -9.641 12.281 -39.826 1.00 41.41 133 LEU A O 1
ATOM 1062 N N . ASP A 1 134 ? -8.072 10.676 -39.960 1.00 46.66 134 ASP A N 1
ATOM 1063 C CA . ASP A 1 134 ? -8.951 9.569 -39.563 1.00 46.66 134 ASP A CA 1
ATOM 1064 C C . ASP A 1 134 ? -9.235 9.667 -38.055 1.00 46.66 134 ASP A C 1
ATOM 1066 O O . ASP A 1 134 ? -8.525 9.128 -37.202 1.00 46.66 134 ASP A O 1
ATOM 1070 N N . ILE A 1 135 ? -10.278 10.419 -37.707 1.00 48.53 135 ILE A N 1
ATOM 1071 C CA . ILE A 1 135 ? -10.818 10.474 -36.350 1.00 48.53 135 ILE A CA 1
ATOM 1072 C C . ILE A 1 135 ? -11.505 9.132 -36.083 1.00 48.53 135 ILE A C 1
ATOM 1074 O O . ILE A 1 135 ? -12.626 8.901 -36.534 1.00 48.53 135 ILE A O 1
ATOM 1078 N N . ILE A 1 136 ? -10.842 8.247 -35.338 1.00 50.28 136 ILE A N 1
ATOM 1079 C CA . ILE A 1 136 ? -11.452 7.001 -34.862 1.00 50.28 136 ILE A CA 1
ATOM 1080 C C . ILE A 1 136 ? -12.523 7.365 -33.828 1.00 50.28 136 ILE A C 1
ATOM 1082 O O . ILE A 1 136 ? -12.229 7.880 -32.746 1.00 50.28 136 ILE A O 1
ATOM 1086 N N . VAL A 1 137 ? -13.782 7.125 -34.189 1.00 42.75 137 VAL A N 1
ATOM 1087 C CA . VAL A 1 137 ? -14.949 7.337 -33.331 1.00 42.75 137 VAL A CA 1
ATOM 1088 C C . VAL A 1 137 ? -14.995 6.227 -32.276 1.00 42.75 137 VAL A C 1
ATOM 1090 O O . VAL A 1 137 ? -14.800 5.053 -32.569 1.00 42.75 137 VAL A O 1
ATOM 1093 N N . THR A 1 138 ? -15.262 6.601 -31.026 1.00 50.81 138 THR A N 1
ATOM 1094 C CA . THR A 1 138 ? -15.182 5.751 -29.821 1.00 50.81 138 THR A CA 1
ATOM 1095 C C . THR A 1 138 ? -16.073 4.501 -29.802 1.00 50.81 138 THR A C 1
ATOM 1097 O O . THR A 1 138 ? -15.9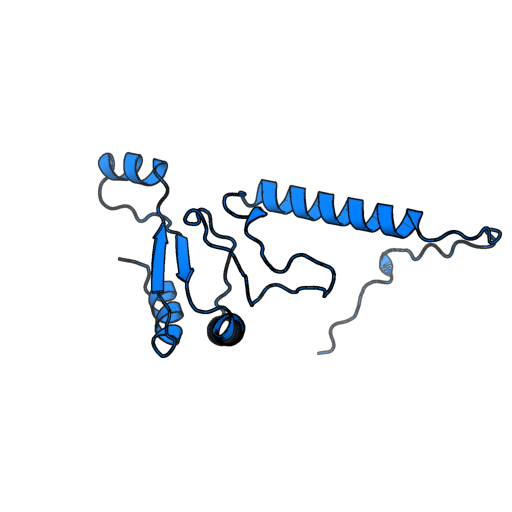21 3.687 -28.893 1.00 50.81 138 THR A O 1
ATOM 1100 N N . ASP A 1 139 ? -16.971 4.319 -30.773 1.00 49.94 139 ASP A N 1
ATOM 1101 C CA . ASP A 1 139 ? -17.808 3.114 -30.890 1.00 49.94 139 ASP A CA 1
ATOM 1102 C C . ASP A 1 139 ? -17.012 1.861 -31.312 1.00 49.94 139 ASP A C 1
ATOM 1104 O O . ASP A 1 139 ? -17.462 0.741 -31.070 1.00 49.94 139 ASP A O 1
ATOM 1108 N N . ASP A 1 140 ? -15.797 2.020 -31.848 1.00 50.16 140 ASP A N 1
ATOM 1109 C CA . ASP A 1 140 ? -14.960 0.897 -32.304 1.00 50.16 140 ASP A CA 1
ATOM 1110 C C . ASP A 1 140 ? -14.118 0.242 -31.186 1.00 50.16 140 ASP A C 1
ATOM 1112 O O . ASP A 1 140 ? -13.408 -0.737 -31.418 1.00 50.16 140 ASP A O 1
ATOM 1116 N N . LEU A 1 141 ? -14.199 0.739 -29.944 1.00 47.94 141 LEU A N 1
ATOM 1117 C CA . LEU A 1 141 ? -13.412 0.238 -28.802 1.00 47.94 141 LEU A CA 1
ATOM 1118 C C . LEU A 1 141 ? -14.070 -0.922 -28.037 1.00 47.94 141 LEU A C 1
ATOM 1120 O O . LEU A 1 141 ? -13.646 -1.263 -26.929 1.00 47.94 141 LEU A O 1
ATOM 1124 N N . ILE A 1 142 ? -15.083 -1.577 -28.606 1.00 51.25 142 ILE A N 1
ATOM 1125 C CA . ILE A 1 142 ? -15.643 -2.792 -28.011 1.00 51.25 142 ILE A CA 1
ATOM 1126 C C . ILE A 1 142 ? -14.750 -3.969 -28.409 1.00 51.25 142 ILE A C 1
ATOM 1128 O O . ILE A 1 142 ? -14.929 -4.581 -29.457 1.00 51.25 142 ILE A O 1
ATOM 1132 N N . THR A 1 143 ? -13.789 -4.317 -27.552 1.00 55.34 143 THR A N 1
ATOM 1133 C CA . THR A 1 143 ? -13.147 -5.636 -27.635 1.00 55.34 143 THR A CA 1
ATOM 1134 C C . THR A 1 143 ? -14.145 -6.658 -27.085 1.00 55.34 143 THR A C 1
ATOM 1136 O O . THR A 1 143 ? -14.454 -6.600 -25.892 1.00 55.34 143 THR A O 1
ATOM 1139 N N . PRO A 1 144 ? -14.696 -7.578 -27.895 1.00 51.94 144 PRO A N 1
ATOM 1140 C CA . PRO A 1 144 ? -15.636 -8.552 -27.371 1.00 51.94 144 PRO A CA 1
ATOM 1141 C C . PRO A 1 144 ? -14.882 -9.541 -26.479 1.00 51.94 144 PRO A C 1
ATOM 1143 O O . PRO A 1 144 ? -13.868 -10.117 -26.883 1.00 51.94 144 PRO A O 1
ATOM 1146 N N . LEU A 1 145 ? -15.389 -9.739 -25.260 1.00 48.25 145 LEU A N 1
ATOM 1147 C CA . LEU A 1 145 ? -14.955 -10.827 -24.391 1.00 48.25 145 LEU A CA 1
ATOM 1148 C C . LEU A 1 145 ? -15.278 -12.147 -25.098 1.00 48.25 145 LEU A C 1
ATOM 1150 O O . LEU A 1 145 ? -16.429 -12.403 -25.447 1.00 48.25 145 LEU A O 1
ATOM 1154 N N . ARG A 1 146 ? -14.251 -12.961 -25.349 1.00 48.44 146 ARG A N 1
ATOM 1155 C CA . ARG A 1 146 ? -14.450 -14.345 -25.780 1.00 48.44 146 ARG A CA 1
ATOM 1156 C C . ARG A 1 146 ? -14.898 -15.153 -24.565 1.00 48.44 146 ARG A C 1
ATOM 1158 O O . ARG A 1 146 ? -14.192 -15.146 -23.559 1.00 48.44 146 ARG A O 1
ATOM 1165 N N . GLU A 1 147 ? -16.065 -15.783 -24.680 1.00 52.78 147 GLU A N 1
ATOM 1166 C CA . GLU A 1 147 ? -16.539 -16.827 -23.759 1.00 52.78 147 GLU A CA 1
ATOM 1167 C C . GLU A 1 147 ? -15.622 -18.058 -23.775 1.00 52.78 147 GLU A C 1
ATOM 1169 O O . GLU A 1 147 ? -15.067 -18.377 -24.857 1.00 52.78 147 GLU A O 1
#

Organism: Gibberella intermedia (NCBI:txid948311)

Secondary structure (DSSP, 8-state):
---HHHHHHHHTTTTS--EEEEE--HHHHHHHTTSSS-----EEEEE--GGGHHHHHHHHHHTT--PPPPS---TTPPP--TTS---TTS-S--GGGTT--HHHHHHHHHHHHHHHHHHHHHT--S-----------GGGG--PPP-